Protein AF-A0A7K0FZY1-F1 (afdb_monomer_lite)

Sequence (54 aa):
MAVGLFIDPVFYKIGSGSFLNSFFSTIYIKLENNNWGNKYPLIMNDLYNGCVNN

Organism: NCBI:txid1908241

Secondary structure (DSSP, 8-state):
-EEEEEETTEEEEEEEHHHHHHHHHHIIIIISTT-TTSS-HIIIIIITTT----

InterPro domains:
  IPR028185 Immunity protein 70 [PF15601] (7-53)

pLDDT: mean 90.5, std 7.09, range [59.12, 97.12]

Structure (mmCIF, N/CA/C/O backbone):
data_AF-A0A7K0FZY1-F1
#
_entry.id   AF-A0A7K0FZY1-F1
#
loop_
_atom_site.group_PDB
_atom_site.id
_atom_site.type_symbol
_atom_site.label_atom_id
_atom_site.label_alt_id
_atom_site.label_comp_id
_atom_site.label_asym_id
_atom_site.label_entity_id
_atom_site.label_seq_id
_atom_site.pdbx_PDB_ins_code
_atom_site.Cartn_x
_atom_site.Cartn_y
_atom_site.Cartn_z
_atom_site.occupancy
_atom_site.B_iso_or_equiv
_atom_site.auth_seq_id
_atom_site.auth_comp_id
_atom_site.auth_asym_id
_atom_site.auth_atom_id
_atom_site.pdbx_PDB_model_num
ATOM 1 N N . MET A 1 1 ? 16.247 3.931 -4.248 1.00 73.56 1 MET A N 1
ATOM 2 C CA . MET A 1 1 ? 15.722 2.892 -5.162 1.00 73.56 1 MET A CA 1
ATOM 3 C C . MET A 1 1 ? 14.263 3.190 -5.455 1.00 73.56 1 MET A C 1
ATOM 5 O O . MET A 1 1 ? 13.577 3.681 -4.563 1.00 73.56 1 MET A O 1
ATOM 9 N N . ALA A 1 2 ? 13.827 2.992 -6.698 1.00 86.00 2 ALA A N 1
ATOM 10 C CA . ALA A 1 2 ? 12.436 3.213 -7.079 1.00 86.00 2 ALA A CA 1
ATOM 11 C C . ALA A 1 2 ? 11.610 1.942 -6.848 1.00 86.00 2 ALA A C 1
ATOM 13 O O . ALA A 1 2 ? 12.126 0.845 -7.033 1.00 86.00 2 ALA A O 1
ATOM 14 N N . VAL A 1 3 ? 10.350 2.108 -6.460 1.00 91.62 3 VAL A N 1
ATOM 15 C CA . VAL A 1 3 ? 9.363 1.028 -6.325 1.00 91.62 3 VAL A CA 1
ATOM 16 C C . VAL A 1 3 ? 8.339 1.121 -7.452 1.00 91.62 3 VAL A C 1
ATOM 18 O O . VAL A 1 3 ? 8.133 2.194 -8.035 1.00 91.62 3 VAL A O 1
ATOM 21 N N . GLY A 1 4 ? 7.709 -0.000 -7.778 1.00 91.69 4 GLY A N 1
ATOM 22 C CA . GLY A 1 4 ? 6.759 -0.097 -8.875 1.00 91.69 4 GLY A CA 1
ATOM 23 C C . GLY A 1 4 ? 6.015 -1.423 -8.877 1.00 91.69 4 GLY A C 1
ATOM 24 O O . GLY A 1 4 ? 6.346 -2.320 -8.105 1.00 91.69 4 GLY A O 1
ATOM 25 N N . LEU A 1 5 ? 5.008 -1.517 -9.740 1.00 90.88 5 LEU A N 1
ATOM 26 C CA . LEU A 1 5 ? 4.246 -2.739 -9.970 1.00 90.88 5 LEU A CA 1
ATOM 27 C C . LEU A 1 5 ? 4.886 -3.512 -11.113 1.00 90.88 5 LEU A C 1
ATOM 29 O O . LEU A 1 5 ? 5.189 -2.938 -12.159 1.00 90.88 5 LEU A O 1
ATOM 33 N N . PHE A 1 6 ? 5.073 -4.808 -10.917 1.00 89.50 6 PHE A N 1
ATOM 34 C CA . PHE A 1 6 ? 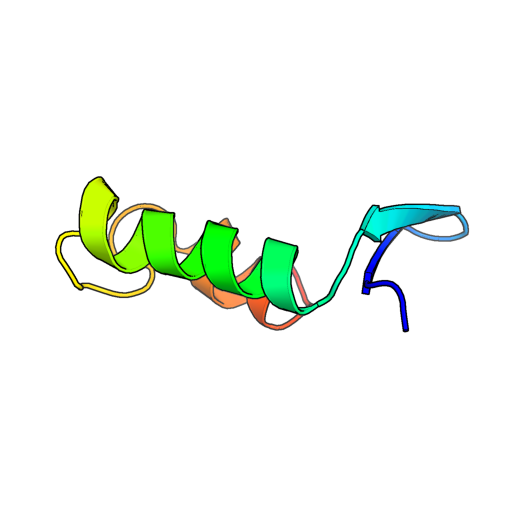5.552 -5.695 -11.960 1.00 89.50 6 PHE A CA 1
ATOM 35 C C . PHE A 1 6 ? 4.365 -6.487 -12.505 1.00 89.50 6 PHE A C 1
ATOM 37 O O . PHE A 1 6 ? 3.736 -7.246 -11.775 1.00 89.50 6 PHE A O 1
ATOM 44 N N . ILE A 1 7 ? 4.025 -6.239 -13.767 1.00 87.81 7 ILE A N 1
ATOM 45 C CA . ILE A 1 7 ? 2.933 -6.899 -14.482 1.00 87.81 7 ILE A CA 1
ATOM 46 C C . ILE A 1 7 ? 3.555 -7.450 -15.755 1.00 87.81 7 ILE A C 1
ATOM 48 O O . ILE A 1 7 ? 3.791 -6.694 -16.695 1.00 87.81 7 ILE A O 1
ATOM 52 N N . ASP A 1 8 ? 3.888 -8.737 -15.747 1.00 83.44 8 ASP A N 1
ATOM 53 C CA . ASP A 1 8 ? 4.739 -9.379 -16.750 1.00 83.44 8 ASP A CA 1
ATOM 54 C C . ASP A 1 8 ? 4.430 -8.971 -18.205 1.00 83.44 8 ASP A C 1
ATOM 56 O O . ASP A 1 8 ? 3.278 -9.085 -18.637 1.00 83.44 8 ASP A O 1
ATOM 60 N N . PRO A 1 9 ? 5.433 -8.538 -19.007 1.00 87.81 9 PRO A N 1
ATOM 61 C CA . PRO A 1 9 ? 6.851 -8.274 -18.693 1.00 87.81 9 PRO A CA 1
ATOM 62 C C . PRO A 1 9 ? 7.143 -6.801 -18.309 1.00 87.81 9 PRO A C 1
ATOM 64 O O . PRO A 1 9 ? 8.280 -6.335 -18.405 1.00 87.81 9 PRO A O 1
ATOM 67 N N . VAL A 1 10 ? 6.121 -6.018 -17.958 1.00 92.31 10 VAL A N 1
ATOM 68 C CA . VAL A 1 10 ? 6.188 -4.558 -17.813 1.00 92.31 10 VAL A CA 1
ATOM 69 C C . VAL A 1 10 ? 6.345 -4.140 -16.350 1.00 92.31 10 VAL A C 1
ATOM 71 O O . VAL A 1 10 ? 5.544 -4.483 -15.481 1.00 92.31 10 VAL A O 1
ATOM 74 N N . PHE A 1 11 ? 7.360 -3.315 -16.080 1.00 92.06 11 PHE A N 1
ATOM 75 C CA . PHE A 1 11 ? 7.540 -2.666 -14.783 1.00 92.06 11 PHE A CA 1
ATOM 76 C C . PHE A 1 11 ? 6.979 -1.238 -14.791 1.00 92.06 11 PHE A C 1
ATOM 78 O O . PHE A 1 11 ? 7.527 -0.332 -15.422 1.00 92.06 11 PHE A O 1
ATOM 85 N N . TYR A 1 12 ? 5.910 -1.019 -14.032 1.00 92.31 12 TYR A N 1
ATOM 86 C CA . TYR A 1 12 ? 5.282 0.281 -13.835 1.00 92.31 12 TYR A CA 1
ATOM 87 C C . TYR A 1 12 ? 5.899 0.987 -12.635 1.00 92.31 12 TYR A C 1
ATOM 89 O O . TYR A 1 12 ? 5.540 0.749 -11.480 1.00 92.31 12 TYR A O 1
ATOM 97 N N . LYS A 1 13 ? 6.843 1.886 -12.910 1.00 92.75 13 LYS A N 1
ATOM 98 C CA . LYS A 1 13 ? 7.494 2.695 -11.880 1.00 92.75 13 LYS A CA 1
ATOM 99 C C . LYS A 1 13 ? 6.485 3.641 -11.225 1.00 92.75 13 LYS A C 1
ATOM 101 O O . LYS A 1 13 ? 5.913 4.495 -11.893 1.00 92.75 13 LYS A O 1
ATOM 106 N N . ILE A 1 14 ? 6.349 3.539 -9.906 1.00 91.25 14 ILE A N 1
ATOM 107 C CA . ILE A 1 14 ? 5.529 4.452 -9.103 1.00 91.25 14 ILE A CA 1
ATOM 108 C C . ILE A 1 14 ? 6.371 5.648 -8.656 1.00 91.25 14 ILE A C 1
ATOM 110 O O . ILE A 1 14 ? 5.977 6.797 -8.827 1.00 91.25 14 ILE A O 1
ATOM 114 N N . GLY A 1 15 ? 7.553 5.399 -8.087 1.00 92.12 15 GLY A N 1
ATOM 115 C CA . GLY A 1 15 ? 8.369 6.473 -7.524 1.00 92.12 15 GLY A CA 1
ATOM 116 C C . GLY A 1 15 ? 9.262 6.000 -6.390 1.00 92.12 15 GLY A C 1
ATOM 117 O O . GLY A 1 15 ? 9.875 4.938 -6.483 1.00 92.12 15 GLY A O 1
ATOM 118 N N . SER A 1 16 ? 9.376 6.801 -5.331 1.00 94.19 16 SER A N 1
ATOM 119 C CA . SER A 1 16 ? 10.145 6.440 -4.137 1.00 94.19 16 SER A CA 1
ATOM 120 C C . SER A 1 16 ? 9.373 5.463 -3.243 1.00 94.19 16 SER A C 1
ATOM 122 O O . SER A 1 16 ? 8.145 5.501 -3.176 1.00 94.19 16 SER A O 1
ATOM 124 N N . GLY A 1 17 ? 10.097 4.610 -2.509 1.00 91.75 17 GLY A N 1
ATOM 125 C CA . GLY A 1 17 ? 9.486 3.733 -1.500 1.00 91.75 17 GLY A CA 1
ATOM 126 C C . GLY A 1 17 ? 8.720 4.515 -0.428 1.00 91.75 17 GLY A C 1
ATOM 127 O O . GLY A 1 17 ? 7.639 4.109 -0.016 1.00 91.75 17 GLY A O 1
ATOM 128 N N . SER A 1 18 ? 9.228 5.691 -0.053 1.00 93.75 18 SER A N 1
ATOM 129 C CA . SER A 1 18 ? 8.586 6.593 0.907 1.00 93.75 18 SER A CA 1
ATOM 130 C C . SER A 1 18 ? 7.241 7.119 0.404 1.00 93.75 18 SER A C 1
ATOM 132 O O . SER A 1 18 ? 6.307 7.236 1.187 1.00 93.75 18 SER A O 1
ATOM 134 N N . PHE A 1 19 ? 7.115 7.417 -0.895 1.00 93.62 19 PHE A N 1
ATOM 135 C CA . PHE A 1 19 ? 5.840 7.838 -1.477 1.00 93.62 19 PHE A CA 1
ATOM 136 C C . PHE A 1 19 ? 4.797 6.724 -1.381 1.00 93.62 19 PHE A C 1
ATOM 138 O O . PHE A 1 19 ? 3.683 6.964 -0.919 1.00 93.62 19 PHE A O 1
ATOM 145 N N . LEU A 1 20 ? 5.178 5.504 -1.772 1.00 92.56 20 LEU A N 1
ATOM 146 C CA . LEU A 1 20 ? 4.291 4.347 -1.721 1.00 92.56 20 LEU A CA 1
ATOM 147 C C . LEU A 1 20 ? 3.855 4.079 -0.273 1.00 92.56 20 LEU A C 1
ATOM 149 O O . LEU A 1 20 ? 2.664 3.985 -0.001 1.00 92.56 20 LEU A O 1
ATOM 153 N N . ASN A 1 21 ? 4.785 4.093 0.682 1.00 92.94 21 ASN A N 1
ATOM 154 C CA . ASN A 1 21 ? 4.458 3.951 2.100 1.00 92.94 21 ASN A CA 1
ATOM 155 C C . ASN A 1 21 ? 3.502 5.051 2.616 1.00 92.94 21 ASN A C 1
ATOM 157 O O . ASN A 1 21 ? 2.520 4.736 3.291 1.00 92.94 21 ASN A O 1
ATOM 161 N N . SER A 1 22 ? 3.724 6.319 2.255 1.00 95.06 22 SER A N 1
ATOM 162 C CA . SER A 1 22 ? 2.831 7.428 2.624 1.00 95.06 22 SER A CA 1
ATOM 163 C C . SER A 1 22 ? 1.432 7.296 2.017 1.00 95.06 22 SER A C 1
ATOM 165 O O . SER A 1 22 ? 0.447 7.661 2.662 1.00 95.06 22 SER A O 1
ATOM 167 N N . PHE A 1 23 ? 1.320 6.758 0.800 1.00 94.25 23 PHE A N 1
ATOM 168 C CA . PHE A 1 23 ? 0.038 6.496 0.145 1.00 94.25 23 PHE A CA 1
ATOM 169 C C . PHE A 1 23 ? -0.795 5.476 0.937 1.00 94.25 23 PHE A C 1
ATOM 171 O O . PHE A 1 23 ? -1.908 5.799 1.355 1.00 94.25 23 PHE A O 1
ATOM 178 N N . PHE A 1 24 ? -0.239 4.299 1.244 1.00 94.75 24 PHE A N 1
ATOM 179 C CA . PHE A 1 24 ? -0.937 3.274 2.038 1.00 94.75 24 PHE A CA 1
ATOM 180 C C . PHE A 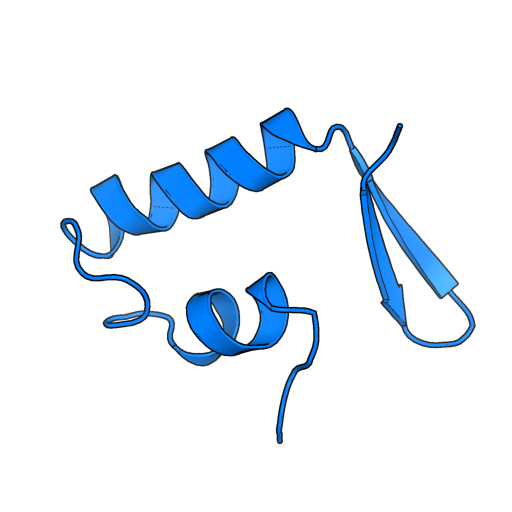1 24 ? -1.214 3.734 3.475 1.00 94.75 24 PHE A C 1
ATOM 182 O O . PHE A 1 24 ? -2.302 3.507 3.997 1.00 94.75 24 PHE A O 1
ATOM 189 N N . SER A 1 25 ? -0.287 4.477 4.088 1.00 95.19 25 SER A N 1
ATOM 190 C CA . SER A 1 25 ? -0.498 5.082 5.412 1.00 95.19 25 SER A CA 1
ATOM 191 C C . SER A 1 25 ? -1.667 6.071 5.414 1.00 95.19 25 SER A C 1
ATOM 193 O O . SER A 1 25 ? -2.435 6.143 6.372 1.00 95.19 25 SER A O 1
ATOM 195 N N . THR A 1 26 ? -1.841 6.820 4.323 1.00 96.50 26 THR A N 1
ATOM 196 C CA . THR A 1 26 ? -2.971 7.742 4.168 1.00 96.50 26 THR A CA 1
ATOM 197 C C . THR A 1 26 ? -4.291 6.985 4.074 1.00 96.50 26 THR A C 1
ATOM 199 O O . THR A 1 26 ? -5.263 7.399 4.703 1.00 96.50 26 THR A O 1
ATOM 202 N N . ILE A 1 27 ? -4.330 5.876 3.331 1.00 95.62 27 ILE A N 1
ATOM 203 C CA . ILE A 1 27 ? -5.516 5.014 3.241 1.00 95.62 27 ILE A CA 1
ATOM 204 C C . ILE A 1 27 ? -5.859 4.459 4.626 1.00 95.62 27 ILE A C 1
ATOM 206 O O . ILE A 1 27 ? -6.981 4.652 5.094 1.00 95.62 27 ILE A O 1
ATOM 210 N N . TYR A 1 28 ? -4.877 3.873 5.310 1.00 96.31 28 TYR A N 1
ATOM 211 C CA . TYR A 1 28 ? -5.033 3.301 6.645 1.00 96.31 28 TYR A CA 1
ATOM 212 C C . TYR A 1 28 ? -5.608 4.309 7.653 1.00 96.31 28 TYR A C 1
ATOM 214 O O . TYR A 1 28 ? -6.622 4.038 8.297 1.00 96.31 28 TYR A O 1
ATOM 222 N N . ILE A 1 29 ? -5.012 5.502 7.757 1.00 97.12 29 ILE A N 1
ATOM 223 C CA . ILE A 1 29 ? -5.4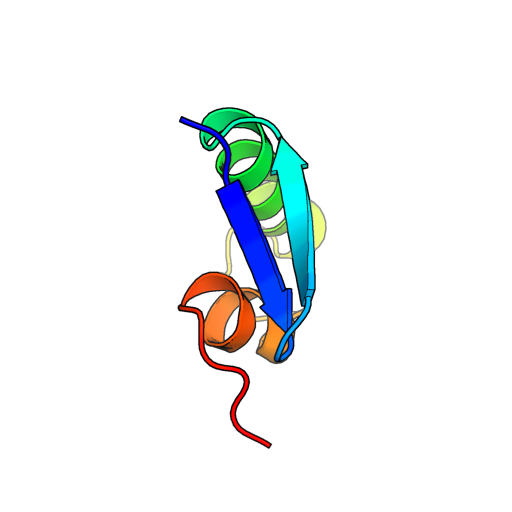15 6.495 8.763 1.00 97.12 29 ILE A CA 1
ATOM 224 C C . ILE A 1 29 ? -6.705 7.215 8.359 1.00 97.12 29 ILE A C 1
ATOM 226 O O . ILE A 1 29 ? -7.614 7.352 9.175 1.00 97.12 29 ILE A O 1
ATOM 230 N N . LYS A 1 30 ? -6.800 7.707 7.116 1.00 96.19 30 LYS A N 1
ATOM 231 C CA . LYS A 1 30 ? -7.895 8.606 6.706 1.00 96.19 30 LYS A CA 1
ATOM 232 C C . LYS A 1 30 ? -9.112 7.889 6.144 1.00 96.19 30 LYS A C 1
ATOM 234 O O . LYS A 1 30 ? -10.213 8.414 6.262 1.00 96.19 30 LYS A O 1
ATOM 239 N N . LEU A 1 31 ? -8.926 6.758 5.463 1.00 95.31 31 LEU A N 1
ATOM 240 C CA . LEU A 1 31 ? -10.018 6.076 4.763 1.00 95.31 31 LEU A CA 1
ATOM 241 C C . LEU A 1 31 ? -10.511 4.835 5.504 1.00 95.31 31 LEU A C 1
ATOM 243 O O . LEU A 1 31 ? -11.679 4.478 5.345 1.00 95.31 31 LEU A O 1
ATO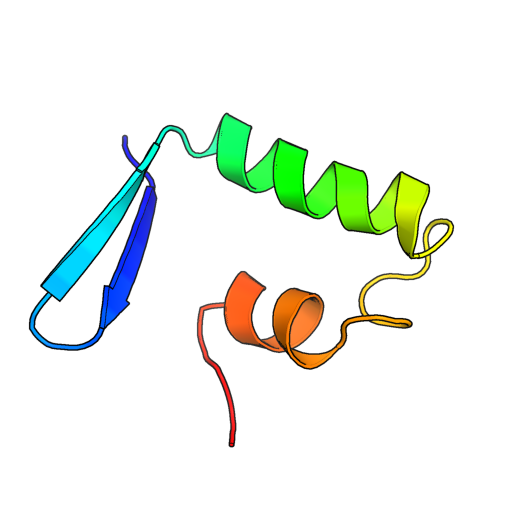M 247 N N . GLU A 1 32 ? -9.648 4.203 6.301 1.00 95.12 32 GLU A N 1
ATOM 248 C CA . GLU A 1 32 ? -9.984 3.006 7.075 1.00 95.12 32 GLU A CA 1
ATOM 249 C C . GLU A 1 32 ? -10.058 3.242 8.588 1.00 95.12 32 GLU A C 1
ATOM 251 O O . GLU A 1 32 ? -10.341 2.308 9.335 1.00 95.12 32 GLU A O 1
ATOM 256 N N . ASN A 1 33 ? -9.865 4.483 9.050 1.00 94.62 33 ASN A N 1
ATOM 257 C CA . ASN A 1 33 ? -9.924 4.860 10.467 1.00 94.62 33 ASN A CA 1
ATOM 258 C C . ASN A 1 33 ? -9.028 3.979 11.356 1.00 94.62 33 ASN A C 1
ATOM 260 O O . ASN A 1 33 ? -9.454 3.525 12.416 1.00 94.62 33 ASN A O 1
ATOM 264 N N . ASN A 1 34 ? -7.792 3.738 10.917 1.00 94.62 34 ASN A N 1
ATOM 265 C CA . ASN A 1 34 ? -6.815 2.862 11.570 1.00 94.62 34 ASN A CA 1
ATOM 266 C C . ASN A 1 34 ? -7.190 1.366 11.587 1.00 94.62 34 ASN A C 1
ATOM 268 O O . ASN A 1 34 ? -6.663 0.618 12.406 1.00 94.62 34 ASN A O 1
ATOM 272 N N . ASN A 1 35 ? -8.051 0.901 10.676 1.00 94.00 35 ASN A N 1
ATOM 273 C CA . ASN A 1 35 ? -8.344 -0.526 10.502 1.00 94.00 35 ASN A CA 1
ATOM 274 C C . ASN A 1 35 ? -7.790 -1.046 9.169 1.00 94.00 35 ASN A C 1
ATOM 276 O O . ASN A 1 35 ? -8.456 -0.949 8.142 1.00 94.00 35 ASN A O 1
ATOM 280 N N . TRP A 1 36 ? -6.586 -1.621 9.187 1.00 93.38 36 TRP A N 1
ATOM 281 C CA . TRP A 1 36 ? -5.876 -2.066 7.982 1.00 93.38 36 TRP A CA 1
ATOM 282 C C . TRP A 1 36 ? -6.674 -3.098 7.173 1.00 93.38 36 TRP A C 1
ATOM 284 O O . TRP A 1 36 ? -6.993 -4.177 7.668 1.00 93.38 36 TRP A O 1
ATOM 294 N N . GLY A 1 37 ? -6.982 -2.762 5.922 1.00 93.38 37 GLY A N 1
ATOM 295 C CA . GLY A 1 37 ? -7.682 -3.630 4.980 1.00 93.38 37 GLY A CA 1
ATOM 296 C C . GLY A 1 37 ? -9.164 -3.844 5.283 1.00 93.38 37 GLY A C 1
ATOM 297 O O . GLY A 1 37 ? -9.774 -4.721 4.679 1.00 93.38 37 GLY A O 1
ATOM 298 N N . ASN A 1 38 ? -9.769 -3.063 6.184 1.00 93.81 38 ASN A N 1
ATOM 299 C CA . ASN A 1 38 ? -11.194 -3.186 6.503 1.00 93.81 38 ASN A CA 1
ATOM 300 C C . ASN A 1 38 ? -12.103 -2.669 5.375 1.00 93.81 38 ASN A C 1
ATOM 302 O O . ASN A 1 38 ? -13.198 -3.187 5.172 1.00 93.81 38 ASN A O 1
ATOM 306 N N . LYS A 1 39 ? -11.669 -1.638 4.638 1.00 94.44 39 LYS A N 1
ATOM 307 C CA . LYS A 1 39 ? -12.443 -1.058 3.529 1.00 94.44 39 LYS A CA 1
ATOM 308 C C . LYS A 1 39 ? -11.884 -1.463 2.171 1.00 94.44 39 LYS A C 1
ATOM 310 O O . LYS A 1 39 ? -12.656 -1.635 1.230 1.00 94.44 39 LYS A O 1
ATOM 315 N N . TYR A 1 40 ? -10.565 -1.625 2.068 1.00 94.31 40 TYR A N 1
ATOM 316 C CA . TYR A 1 40 ? -9.882 -1.989 0.826 1.00 94.31 40 TYR A CA 1
ATOM 317 C C . TYR A 1 40 ? -8.997 -3.235 1.005 1.00 94.31 40 TYR A C 1
ATOM 319 O O . TYR A 1 40 ? -7.782 -3.145 0.813 1.00 94.31 40 TYR A O 1
ATOM 327 N N . PRO A 1 41 ? -9.573 -4.407 1.339 1.00 92.56 41 PRO A N 1
ATOM 328 C CA . PRO A 1 41 ? -8.808 -5.620 1.637 1.00 92.56 41 PRO A CA 1
ATOM 329 C C . PRO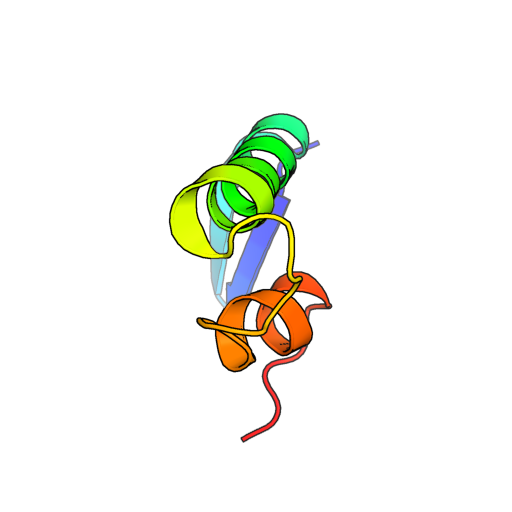 A 1 41 ? -7.898 -6.047 0.480 1.00 92.56 41 PRO A C 1
ATOM 331 O O . PRO A 1 41 ? -6.720 -6.286 0.705 1.00 92.56 41 PRO A O 1
ATOM 334 N N . LEU A 1 42 ? -8.391 -6.033 -0.763 1.00 92.00 42 LEU A N 1
ATOM 335 C CA . LEU A 1 42 ? -7.602 -6.415 -1.946 1.00 92.00 42 LEU A CA 1
ATOM 336 C C . LEU A 1 42 ? -6.352 -5.536 -2.137 1.00 92.00 42 LEU A C 1
ATOM 338 O O . LEU A 1 42 ? -5.286 -6.000 -2.527 1.00 92.00 42 LEU A O 1
ATOM 342 N N . ILE A 1 43 ? -6.462 -4.236 -1.859 1.00 91.62 43 ILE A N 1
ATOM 343 C CA . ILE A 1 43 ? -5.355 -3.294 -2.068 1.00 91.62 43 ILE A CA 1
ATOM 344 C C . ILE A 1 43 ? -4.384 -3.339 -0.881 1.00 91.62 43 ILE A C 1
ATOM 346 O O . ILE A 1 43 ? -3.169 -3.357 -1.070 1.00 91.62 43 ILE A O 1
ATOM 350 N N . MET A 1 44 ? -4.917 -3.355 0.341 1.00 93.44 44 MET A N 1
ATOM 351 C CA . MET A 1 44 ? -4.133 -3.270 1.576 1.00 93.44 44 MET A CA 1
ATOM 352 C C . MET A 1 44 ? -3.511 -4.611 1.981 1.00 93.44 44 MET A C 1
ATOM 354 O O . MET A 1 44 ? -2.429 -4.617 2.558 1.00 93.44 44 MET A O 1
ATOM 358 N N . ASN A 1 45 ? -4.162 -5.739 1.697 1.00 92.12 45 ASN A N 1
ATOM 359 C CA . ASN A 1 45 ? -3.664 -7.064 2.071 1.00 92.12 45 ASN A CA 1
ATOM 360 C C . ASN A 1 45 ? -2.988 -7.777 0.907 1.00 92.12 45 ASN A C 1
ATOM 362 O O . ASN A 1 45 ? -1.967 -8.416 1.129 1.00 92.12 45 ASN A O 1
ATOM 366 N N . ASP A 1 46 ? -3.498 -7.648 -0.315 1.00 91.88 46 ASP A N 1
ATOM 367 C CA . ASP A 1 46 ? -2.964 -8.439 -1.423 1.00 91.88 46 ASP A CA 1
ATOM 368 C C . ASP A 1 46 ? -1.928 -7.622 -2.211 1.00 91.88 46 ASP A C 1
ATOM 370 O O . ASP A 1 46 ? -0.736 -7.945 -2.228 1.00 91.88 46 ASP A O 1
ATOM 374 N N . LEU A 1 47 ? -2.331 -6.472 -2.765 1.00 90.19 47 LEU A N 1
ATOM 375 C CA . LEU A 1 47 ? -1.431 -5.632 -3.566 1.00 90.19 47 LEU A CA 1
ATOM 376 C C . LEU A 1 47 ? -0.245 -5.078 -2.759 1.00 90.19 47 LEU A C 1
ATOM 378 O O . LEU A 1 47 ? 0.876 -5.064 -3.266 1.00 90.19 47 LEU A O 1
ATOM 382 N N . TYR A 1 48 ? -0.455 -4.653 -1.508 1.00 89.50 48 TYR A N 1
ATOM 383 C CA . TYR A 1 48 ? 0.639 -4.184 -0.646 1.00 89.50 48 TYR A CA 1
ATOM 384 C C . TYR A 1 48 ? 1.652 -5.292 -0.314 1.00 89.50 48 TYR A C 1
ATOM 386 O O . TYR A 1 48 ? 2.853 -5.027 -0.274 1.00 89.50 48 TYR A O 1
ATOM 394 N N . ASN A 1 49 ? 1.184 -6.532 -0.130 1.00 86.44 49 ASN A N 1
ATOM 395 C CA . ASN A 1 49 ? 2.053 -7.691 0.100 1.00 86.44 49 ASN A CA 1
ATOM 396 C C . ASN A 1 4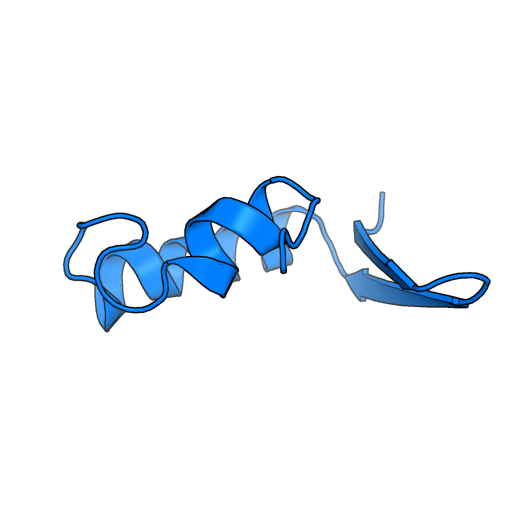9 ? 2.716 -8.209 -1.188 1.00 86.44 49 ASN A C 1
ATOM 398 O O . ASN A 1 49 ? 3.538 -9.121 -1.128 1.00 86.44 49 ASN A O 1
ATOM 402 N N . GLY A 1 50 ? 2.400 -7.617 -2.344 1.00 85.44 50 GLY A N 1
ATOM 403 C CA . GLY A 1 50 ? 3.019 -7.930 -3.630 1.00 85.44 50 GLY A CA 1
ATOM 404 C C . GLY A 1 50 ? 2.369 -9.083 -4.395 1.00 85.44 50 GLY A C 1
ATOM 405 O O . GLY A 1 50 ? 2.853 -9.416 -5.473 1.00 85.44 50 GLY A O 1
ATOM 406 N N . CYS A 1 51 ? 1.274 -9.656 -3.891 1.00 80.25 51 CYS A N 1
ATOM 407 C CA . CYS A 1 51 ? 0.559 -10.756 -4.536 1.00 80.25 51 CYS A CA 1
ATOM 408 C C . CYS A 1 51 ? -0.940 -10.481 -4.492 1.00 80.25 51 CYS A C 1
ATOM 410 O O . CYS A 1 51 ? -1.525 -10.525 -3.417 1.00 80.25 51 CYS A O 1
ATOM 412 N N . VAL A 1 52 ? -1.566 -10.243 -5.646 1.00 78.25 52 VAL A N 1
ATOM 413 C CA . VAL A 1 52 ? -3.031 -10.193 -5.747 1.00 78.25 52 VAL A CA 1
ATOM 414 C C . VAL A 1 52 ? -3.546 -11.613 -5.945 1.00 78.25 52 VAL A C 1
ATOM 416 O O . VAL A 1 52 ? -3.363 -12.189 -7.016 1.00 78.25 52 VAL A O 1
ATOM 419 N N . ASN A 1 53 ? -4.149 -12.185 -4.903 1.00 66.44 53 ASN A N 1
ATOM 420 C CA . ASN A 1 53 ? -4.820 -13.477 -5.003 1.00 66.44 53 ASN A CA 1
ATOM 421 C C . ASN A 1 53 ? -6.229 -13.242 -5.568 1.00 66.44 53 ASN A C 1
ATOM 423 O O . ASN A 1 53 ? -7.000 -12.479 -4.990 1.00 66.44 53 ASN A O 1
ATOM 427 N N . ASN A 1 54 ? -6.527 -13.859 -6.715 1.00 59.12 54 ASN A N 1
ATOM 428 C CA . ASN A 1 54 ? -7.859 -13.846 -7.334 1.00 59.12 54 ASN A CA 1
ATOM 429 C C . ASN A 1 54 ? -8.840 -14.756 -6.591 1.00 59.12 54 ASN A C 1
ATOM 431 O O . ASN A 1 54 ? -8.433 -15.892 -6.257 1.00 59.12 54 ASN A O 1
#

Foldseek 3Di:
DWDFACDPPDTGTDGDPVVVVVVQVCCCVPVVVVDFCPVPVQCRPAVVVRHRDD

Radius of gyration: 11.95 Å; chains: 1; bounding box: 28×22×30 Å